Protein AF-A0A2D8U5V0-F1 (afdb_monomer_lite)

Secondary structure (DSSP, 8-state):
--TTEEEEESSS-TTT-EEEEEEEEEESSS-EEEEEEEEETTEEEEEEEEETTT-SHHHHHHHHHHHHHHHHHHTTTT-

Foldseek 3Di:
DQPAWDKDWLDPDLQFTKMKIKGFPDDDDQATKIKIFIDGNPGTDDIDIDGPVVHCVVVVVVVVVSNVVRVVVVVPPPD

Radius of gyration: 13.97 Å; chains: 1; bounding box: 42×20×33 Å

Sequence (79 aa):
TAEGHATIFLEESLEEGRSITMDVIEAGGQGFIVSLTESMGSSSVRTARIDLDDSPLPLMEFIRTAVKNANQEQGTWWN

pLDDT: mean 82.84, std 14.65, range [42.16, 96.38]

Structure (mmCIF, N/CA/C/O backbone):
data_AF-A0A2D8U5V0-F1
#
_entry.id   AF-A0A2D8U5V0-F1
#
loop_
_atom_site.group_PDB
_atom_site.id
_atom_site.type_symbol
_atom_site.label_atom_id
_atom_site.label_alt_id
_atom_site.label_comp_id
_atom_site.label_asym_id
_atom_site.label_entity_id
_atom_site.label_seq_id
_atom_site.pdbx_PDB_ins_code
_atom_site.Cartn_x
_atom_site.Cartn_y
_atom_site.Cartn_z
_atom_site.occupancy
_atom_site.B_iso_or_equiv
_atom_s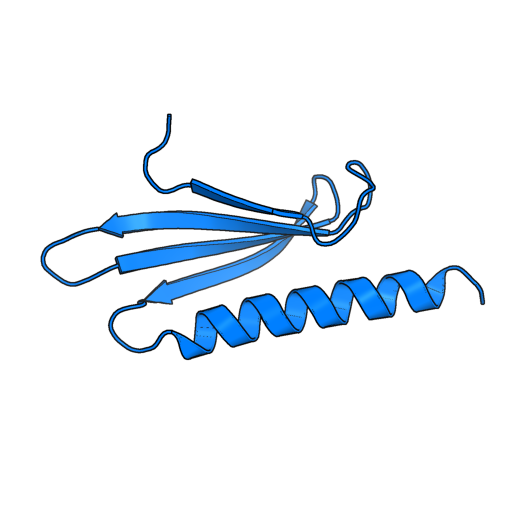ite.auth_seq_id
_atom_site.auth_comp_id
_atom_site.auth_asym_id
_atom_site.auth_atom_id
_atom_site.pdbx_PDB_model_num
ATOM 1 N N . THR A 1 1 ? -13.571 13.408 -6.486 1.00 47.34 1 THR A N 1
ATOM 2 C CA . THR A 1 1 ? -12.262 13.193 -5.840 1.00 47.34 1 THR A CA 1
ATOM 3 C C . THR A 1 1 ? -12.481 12.164 -4.761 1.00 47.34 1 THR A C 1
ATOM 5 O O . THR A 1 1 ? -13.301 12.415 -3.893 1.00 47.34 1 THR A O 1
ATOM 8 N N . ALA A 1 2 ? -11.904 10.967 -4.891 1.00 49.84 2 ALA A N 1
ATOM 9 C CA . ALA A 1 2 ? -12.058 9.925 -3.878 1.00 49.84 2 ALA A CA 1
ATOM 10 C C . ALA A 1 2 ? -11.334 10.393 -2.606 1.00 49.84 2 ALA A C 1
ATOM 12 O O . ALA A 1 2 ? -10.105 10.408 -2.559 1.00 49.84 2 ALA A O 1
ATOM 13 N N . GLU A 1 3 ? -12.092 10.897 -1.636 1.00 65.81 3 GLU A N 1
ATOM 14 C CA . GLU A 1 3 ? -11.587 11.304 -0.327 1.00 65.81 3 GLU A CA 1
ATOM 15 C C . GLU A 1 3 ? -11.043 10.047 0.367 1.00 65.81 3 GLU A C 1
ATOM 17 O O . GLU A 1 3 ? -11.812 9.230 0.855 1.00 65.81 3 GLU A O 1
ATOM 22 N N . GLY A 1 4 ? -9.726 9.828 0.311 1.00 80.94 4 GLY A N 1
ATOM 23 C CA . GLY A 1 4 ? -9.091 8.625 0.865 1.00 80.94 4 GLY A CA 1
ATOM 24 C C . GLY A 1 4 ? -8.109 7.897 -0.055 1.00 80.94 4 GLY A C 1
ATOM 25 O O . GLY A 1 4 ? -7.690 6.803 0.295 1.00 80.94 4 GLY A O 1
ATOM 26 N N . HIS A 1 5 ? -7.731 8.465 -1.202 1.00 91.62 5 HIS A N 1
ATOM 27 C CA . HIS A 1 5 ? -6.693 7.894 -2.064 1.00 91.62 5 HIS A CA 1
ATOM 28 C C . HIS A 1 5 ? -5.374 8.674 -1.958 1.00 91.62 5 HIS A C 1
ATOM 30 O O . HIS A 1 5 ? -5.364 9.902 -2.074 1.00 91.62 5 HIS A O 1
ATOM 36 N N . ALA A 1 6 ? -4.256 7.969 -1.801 1.00 92.06 6 ALA A N 1
ATOM 37 C CA . ALA A 1 6 ? -2.910 8.527 -1.894 1.00 92.06 6 ALA A CA 1
ATOM 38 C C . ALA A 1 6 ? -2.013 7.622 -2.741 1.00 92.06 6 ALA A C 1
ATOM 40 O O . ALA A 1 6 ? -2.120 6.403 -2.678 1.00 92.06 6 ALA A O 1
ATOM 41 N N . THR A 1 7 ? -1.097 8.216 -3.505 1.00 93.12 7 THR A N 1
ATOM 42 C CA . THR A 1 7 ? -0.084 7.471 -4.262 1.00 93.12 7 THR A CA 1
ATOM 43 C C . THR A 1 7 ? 1.304 8.010 -3.946 1.00 93.12 7 THR A C 1
ATOM 45 O O . THR A 1 7 ? 1.516 9.221 -3.917 1.00 93.12 7 THR A O 1
ATOM 48 N N . ILE A 1 8 ? 2.249 7.100 -3.722 1.00 91.81 8 ILE A N 1
ATOM 49 C CA . ILE A 1 8 ? 3.675 7.376 -3.564 1.00 91.81 8 ILE A CA 1
ATOM 50 C C . ILE A 1 8 ? 4.391 6.760 -4.763 1.00 91.81 8 ILE A C 1
ATOM 52 O O . ILE A 1 8 ? 4.369 5.542 -4.931 1.00 91.81 8 ILE A O 1
ATOM 56 N N . PHE A 1 9 ? 5.041 7.586 -5.577 1.00 90.62 9 PHE A N 1
ATOM 57 C CA . PHE A 1 9 ? 5.941 7.121 -6.632 1.00 90.62 9 PHE A CA 1
ATOM 58 C C . PHE A 1 9 ? 7.347 6.975 -6.050 1.00 90.62 9 PHE A C 1
ATOM 60 O O . PHE A 1 9 ? 7.851 7.900 -5.413 1.00 90.62 9 PHE A O 1
ATOM 67 N N . LEU A 1 10 ? 7.951 5.801 -6.219 1.00 87.56 10 LEU A N 1
ATOM 68 C CA . LEU A 1 10 ? 9.302 5.498 -5.739 1.00 87.56 10 LEU A CA 1
ATOM 69 C C . LEU A 1 10 ? 10.361 5.694 -6.830 1.00 87.56 10 LEU A C 1
ATOM 71 O O . LEU A 1 10 ? 11.541 5.793 -6.509 1.00 87.56 10 LEU A O 1
ATOM 75 N N . GLU A 1 11 ? 9.942 5.784 -8.094 1.00 78.38 11 GLU A N 1
ATOM 76 C CA . GLU A 1 11 ? 10.796 6.040 -9.256 1.00 78.38 11 GLU A CA 1
ATOM 77 C C . GLU A 1 11 ? 10.118 7.009 -10.233 1.00 78.38 11 GLU A C 1
ATOM 79 O O . GLU A 1 11 ? 8.893 7.144 -10.237 1.00 78.38 11 GLU A O 1
ATOM 84 N N . GLU A 1 12 ? 10.916 7.687 -11.064 1.00 63.34 12 GLU A N 1
ATOM 85 C CA . GLU A 1 12 ? 10.427 8.692 -12.023 1.00 63.34 12 GLU A CA 1
ATOM 86 C C . GLU A 1 12 ? 9.802 8.078 -13.290 1.00 63.34 12 GLU A C 1
ATOM 88 O O . GLU A 1 12 ? 9.009 8.736 -13.966 1.00 63.34 12 GLU A O 1
ATOM 93 N N . SER A 1 13 ? 10.126 6.822 -13.624 1.00 62.00 13 SER A N 1
ATOM 94 C CA . SER A 1 13 ? 9.557 6.140 -14.793 1.00 62.00 13 SER A CA 1
ATOM 95 C C . SER A 1 13 ? 8.110 5.731 -14.520 1.00 62.00 13 SER A C 1
ATOM 97 O O . SER A 1 13 ? 7.847 4.909 -13.656 1.00 62.00 13 SER A O 1
ATOM 99 N N . LEU A 1 14 ? 7.144 6.264 -15.266 1.00 56.91 14 LEU A N 1
ATOM 100 C CA . LEU A 1 14 ? 5.736 5.867 -15.122 1.00 56.91 14 LEU A CA 1
ATOM 101 C C . LEU A 1 14 ? 5.431 4.488 -15.739 1.00 56.91 14 LEU A C 1
ATOM 103 O O . LEU A 1 14 ? 4.411 3.887 -15.403 1.00 56.91 14 LEU A O 1
ATOM 107 N N . GLU A 1 15 ? 6.288 3.991 -16.637 1.00 60.59 15 GLU A N 1
ATOM 108 C CA . GLU A 1 15 ? 6.071 2.721 -17.349 1.00 60.59 15 GLU A CA 1
ATOM 109 C C . GLU A 1 15 ? 6.668 1.516 -16.614 1.00 60.59 15 GLU A C 1
ATOM 111 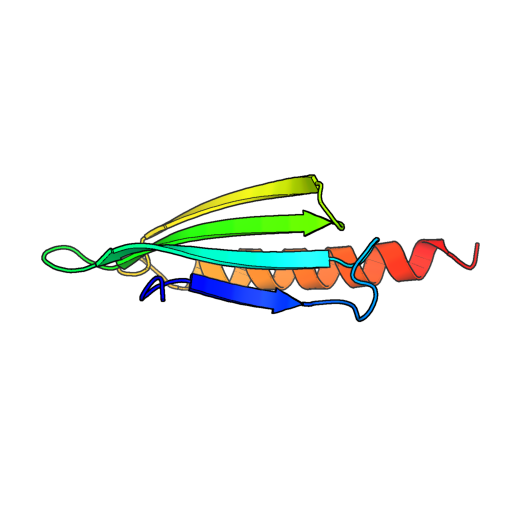O O . GLU A 1 15 ? 6.076 0.438 -16.626 1.00 60.59 15 GLU A O 1
ATOM 116 N N . GLU A 1 16 ? 7.794 1.709 -15.926 1.00 66.88 16 GLU A N 1
ATOM 117 C CA . GLU A 1 16 ? 8.511 0.646 -15.202 1.00 66.88 16 GLU A CA 1
ATOM 118 C C . GLU A 1 16 ? 8.674 0.946 -13.710 1.00 66.88 16 GLU A C 1
ATOM 120 O O . GLU A 1 16 ? 9.027 0.063 -12.931 1.00 66.88 16 GLU A O 1
ATOM 125 N N . GLY A 1 17 ? 8.387 2.178 -13.294 1.00 79.06 17 GLY A N 1
ATOM 126 C CA . GLY A 1 17 ? 8.634 2.611 -11.934 1.00 79.06 17 GLY A CA 1
ATOM 127 C C . GLY A 1 17 ? 7.668 2.009 -10.936 1.00 79.06 17 GLY A C 1
ATOM 128 O O . GLY A 1 17 ? 6.511 1.664 -11.214 1.00 79.06 17 GLY A O 1
ATOM 129 N N . ARG A 1 18 ? 8.183 1.894 -9.719 1.00 89.00 18 ARG A N 1
ATOM 130 C CA . ARG A 1 18 ? 7.463 1.323 -8.595 1.00 89.00 18 ARG A CA 1
ATOM 131 C C . ARG A 1 18 ? 6.625 2.393 -7.902 1.00 89.00 18 ARG A C 1
ATOM 133 O O . ARG A 1 18 ? 7.090 3.504 -7.645 1.00 89.00 18 ARG A O 1
ATOM 140 N N . SER A 1 19 ? 5.387 2.062 -7.566 1.00 93.19 19 SER A N 1
ATOM 141 C CA . SER A 1 19 ? 4.488 2.944 -6.823 1.00 93.19 19 SER A CA 1
ATOM 142 C C . SER A 1 19 ? 3.766 2.195 -5.712 1.00 93.19 19 SER A C 1
ATOM 144 O O . SER A 1 19 ? 3.653 0.970 -5.730 1.00 93.19 19 SER A O 1
ATOM 146 N N . ILE A 1 20 ? 3.292 2.945 -4.724 1.00 95.62 20 ILE A N 1
ATOM 147 C CA . ILE A 1 20 ? 2.417 2.460 -3.664 1.00 95.62 20 ILE A CA 1
ATOM 148 C C . ILE A 1 20 ? 1.143 3.288 -3.724 1.00 95.62 20 ILE A C 1
ATOM 150 O O . ILE A 1 20 ? 1.205 4.501 -3.529 1.00 95.62 20 ILE A O 1
ATOM 154 N N . THR A 1 21 ? -0.001 2.655 -3.947 1.00 95.50 21 THR A N 1
ATOM 155 C CA . THR A 1 21 ? -1.304 3.285 -3.741 1.00 95.50 21 THR A CA 1
ATOM 156 C C . THR A 1 21 ? -1.845 2.902 -2.372 1.00 95.50 21 THR A C 1
ATOM 158 O O . THR A 1 21 ? -1.655 1.779 -1.902 1.00 95.50 21 THR A O 1
ATOM 161 N N . MET A 1 22 ? -2.503 3.851 -1.723 1.00 95.12 22 MET A N 1
ATOM 162 C CA . MET A 1 22 ? -3.219 3.672 -0.4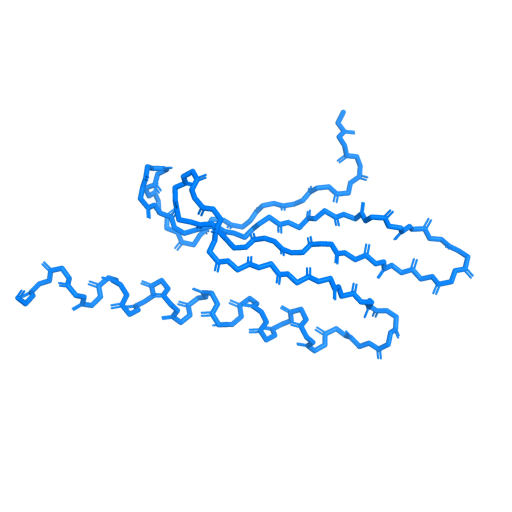75 1.00 95.12 22 MET A CA 1
ATOM 163 C C . MET A 1 22 ? -4.654 4.132 -0.671 1.00 95.12 22 MET A C 1
ATOM 165 O O . MET A 1 22 ? -4.884 5.287 -1.022 1.00 95.12 22 MET A O 1
ATOM 169 N N . ASP A 1 23 ? -5.597 3.244 -0.393 1.00 93.81 23 ASP A N 1
ATOM 170 C CA . ASP A 1 23 ? -7.027 3.513 -0.463 1.00 93.81 23 ASP A CA 1
ATOM 171 C C . ASP A 1 23 ? -7.647 3.298 0.917 1.00 93.81 23 ASP A C 1
ATOM 173 O O . ASP A 1 23 ? -7.542 2.214 1.492 1.00 93.81 23 ASP A O 1
ATOM 177 N N . VAL A 1 24 ? -8.299 4.319 1.465 1.00 91.88 24 VAL A N 1
ATOM 178 C CA . VAL A 1 24 ? -9.098 4.194 2.687 1.00 91.88 24 VAL A CA 1
ATOM 179 C C . VAL A 1 24 ? -10.364 3.412 2.349 1.00 91.88 24 VAL A C 1
ATOM 181 O O . VAL A 1 24 ? -11.166 3.832 1.517 1.00 91.88 24 VAL A O 1
ATOM 184 N N . ILE A 1 25 ? -10.531 2.257 2.987 1.00 89.62 25 ILE A N 1
ATOM 185 C CA . ILE A 1 25 ? -11.654 1.341 2.751 1.00 89.62 25 ILE A CA 1
ATOM 186 C C . ILE A 1 25 ? -12.755 1.560 3.789 1.00 89.62 25 ILE A C 1
ATOM 188 O O . ILE A 1 25 ? -13.934 1.372 3.500 1.00 89.62 25 ILE A O 1
ATOM 192 N N . GLU A 1 26 ? -12.369 1.950 5.000 1.00 86.06 26 GLU A N 1
ATOM 193 C CA . GLU A 1 26 ? -13.278 2.219 6.106 1.00 86.06 26 GLU A CA 1
ATOM 194 C C . GLU A 1 26 ? -12.734 3.382 6.934 1.00 86.06 26 GLU A C 1
ATOM 196 O O . GLU A 1 26 ? -11.543 3.416 7.250 1.00 86.06 26 GLU A O 1
ATOM 201 N N . ALA A 1 27 ? -13.604 4.343 7.246 1.00 80.19 27 ALA A N 1
ATOM 202 C CA . ALA A 1 27 ? -13.289 5.489 8.084 1.00 80.19 27 ALA A CA 1
ATOM 203 C C . ALA A 1 27 ? -14.468 5.790 9.020 1.00 80.19 27 ALA A C 1
ATOM 205 O O . ALA A 1 27 ? -15.537 6.210 8.571 1.00 80.19 27 ALA A O 1
ATOM 206 N N . GLY A 1 28 ? -14.250 5.610 10.325 1.00 65.44 28 GLY A N 1
ATOM 207 C CA . GLY A 1 28 ? -15.171 6.027 11.386 1.00 65.44 28 GLY A CA 1
ATOM 208 C C . GLY A 1 28 ? -15.719 4.886 12.247 1.00 65.44 28 GLY A C 1
ATOM 209 O O . GLY A 1 28 ? -15.744 3.730 11.848 1.00 65.44 28 GLY A O 1
ATOM 210 N N . GLY A 1 29 ? -16.163 5.225 13.464 1.00 68.50 29 GLY A N 1
ATOM 211 C CA . GLY A 1 29 ? -16.825 4.318 14.416 1.00 68.50 29 GLY A CA 1
ATOM 212 C C . GLY A 1 29 ? -15.913 3.299 15.113 1.00 68.50 29 GLY A C 1
ATOM 213 O O . GLY A 1 29 ? -16.015 3.150 16.329 1.00 68.50 29 GLY A O 1
ATOM 214 N N . GLN A 1 30 ? -15.036 2.624 14.365 1.00 67.50 30 GLN A N 1
ATOM 215 C CA . GLN A 1 30 ? -14.124 1.582 14.860 1.00 67.50 30 GLN A CA 1
ATOM 216 C C . GLN A 1 30 ? -12.694 1.672 14.304 1.00 67.50 30 GLN A C 1
ATOM 218 O O . GLN A 1 30 ? -11.870 0.858 14.700 1.00 67.50 30 GLN A O 1
ATOM 223 N N . GLY A 1 31 ? -12.406 2.652 13.437 1.00 76.81 31 GLY A N 1
ATOM 224 C CA . GLY A 1 31 ? -11.039 2.991 13.047 1.00 76.81 31 GLY A CA 1
ATOM 225 C C . GLY A 1 31 ? -10.833 3.370 11.592 1.00 76.81 31 GLY A C 1
ATOM 226 O O . GLY A 1 31 ? -11.784 3.750 10.897 1.00 76.81 31 GLY A O 1
ATOM 227 N N . PHE A 1 32 ? -9.573 3.298 11.156 1.00 86.25 32 PHE A N 1
ATOM 228 C CA . PHE A 1 32 ? -9.157 3.486 9.767 1.00 86.25 32 PHE A CA 1
ATOM 229 C C . PHE A 1 32 ? -8.555 2.210 9.187 1.00 86.25 32 PHE A C 1
ATOM 231 O O . PHE A 1 32 ? -7.441 1.817 9.534 1.00 86.25 32 PHE A O 1
ATOM 238 N N . ILE A 1 33 ? -9.248 1.618 8.215 1.00 90.69 33 ILE A N 1
ATOM 239 C CA . ILE A 1 33 ? -8.718 0.479 7.465 1.00 90.69 33 ILE A CA 1
ATOM 240 C C . ILE A 1 33 ? -8.304 0.936 6.073 1.00 90.69 33 ILE A C 1
ATOM 242 O O . ILE A 1 33 ? -9.105 1.504 5.326 1.00 90.69 33 ILE A O 1
ATOM 246 N N . VAL A 1 34 ? -7.061 0.635 5.703 1.00 92.88 34 VAL A N 1
ATOM 247 C CA . VAL A 1 34 ? -6.483 0.991 4.404 1.00 92.88 34 VAL A CA 1
ATOM 248 C C . VAL A 1 34 ? -6.111 -0.241 3.584 1.00 92.88 34 VAL A C 1
ATOM 250 O O . VAL A 1 34 ? -5.672 -1.263 4.116 1.00 92.88 34 VAL A O 1
ATOM 253 N N . SER A 1 35 ? -6.273 -0.133 2.267 1.00 95.12 35 SER A N 1
ATOM 254 C CA . SER A 1 35 ? -5.680 -1.028 1.275 1.00 95.12 35 SER A CA 1
ATOM 255 C C . SER A 1 35 ? -4.385 -0.402 0.797 1.00 95.12 35 SER A C 1
ATOM 257 O O . SER A 1 35 ? -4.396 0.743 0.360 1.00 95.12 35 SER A O 1
ATOM 259 N N . LEU A 1 36 ? -3.289 -1.147 0.832 1.00 96.38 36 LEU A N 1
ATOM 260 C CA . LEU A 1 36 ? -2.042 -0.779 0.180 1.00 96.38 36 LEU A CA 1
ATOM 261 C C . LEU A 1 36 ? -1.818 -1.679 -1.021 1.00 96.38 36 LEU A C 1
ATOM 263 O O . LEU A 1 36 ? -1.885 -2.903 -0.893 1.00 96.38 36 LEU A O 1
ATOM 267 N N . THR A 1 37 ? -1.477 -1.078 -2.152 1.00 96.31 37 THR A N 1
ATOM 268 C CA . THR A 1 37 ? -1.070 -1.796 -3.357 1.00 96.31 37 THR A CA 1
ATOM 269 C C . THR A 1 37 ? 0.282 -1.281 -3.809 1.00 96.31 37 THR A C 1
ATOM 271 O O . THR A 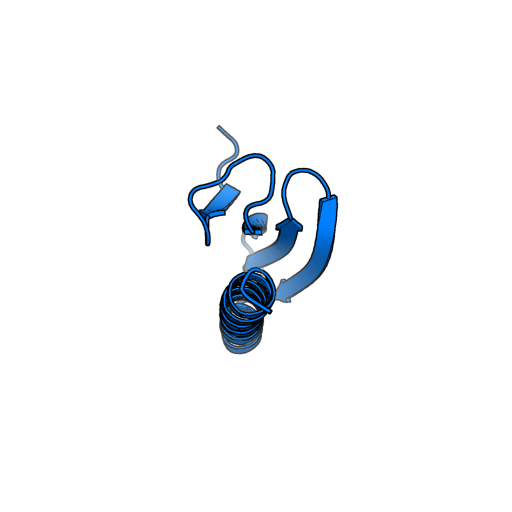1 37 ? 0.436 -0.108 -4.119 1.00 96.31 37 THR A O 1
ATOM 274 N N . GLU A 1 38 ? 1.272 -2.160 -3.857 1.00 95.12 38 GLU A N 1
ATOM 275 C CA . GLU A 1 38 ? 2.540 -1.921 -4.532 1.00 95.12 38 GLU A CA 1
ATOM 276 C C . GLU A 1 38 ? 2.409 -2.366 -5.989 1.00 95.12 38 GLU A C 1
ATOM 278 O O . GLU A 1 38 ? 1.964 -3.490 -6.259 1.00 95.12 38 GLU A O 1
ATOM 283 N N . SER A 1 39 ? 2.820 -1.504 -6.913 1.00 93.06 39 SER A N 1
ATOM 284 C CA . SER A 1 39 ? 2.771 -1.758 -8.352 1.00 93.06 39 SER A CA 1
ATOM 285 C C . SER A 1 39 ? 4.109 -1.449 -9.013 1.00 93.06 39 SER A C 1
ATOM 287 O O . SER A 1 39 ? 4.813 -0.544 -8.573 1.00 93.06 39 SER A O 1
ATOM 289 N N . MET A 1 40 ? 4.435 -2.179 -10.076 1.00 89.88 40 MET A N 1
ATOM 290 C CA . MET A 1 40 ? 5.496 -1.862 -11.036 1.00 89.88 40 MET A CA 1
ATOM 291 C C . MET A 1 40 ? 4.833 -1.536 -12.370 1.00 89.88 40 MET A C 1
ATOM 293 O O . MET A 1 40 ? 4.188 -2.408 -12.968 1.00 89.88 40 MET A O 1
ATOM 297 N N . GLY A 1 41 ? 4.922 -0.279 -12.803 1.00 85.75 41 GLY A N 1
ATOM 298 C CA . GLY A 1 41 ? 4.116 0.213 -13.917 1.00 85.75 41 GLY A CA 1
ATOM 299 C C . GLY A 1 41 ? 2.628 -0.078 -13.684 1.00 85.75 41 GLY A C 1
ATOM 300 O O . GLY A 1 41 ? 2.049 0.314 -12.671 1.00 85.75 41 GLY A O 1
ATOM 301 N N . SER A 1 42 ? 2.010 -0.825 -14.601 1.00 86.00 42 SER A N 1
ATOM 302 C CA . SER A 1 42 ? 0.592 -1.215 -14.524 1.00 86.00 42 SER A CA 1
ATOM 303 C C . SER A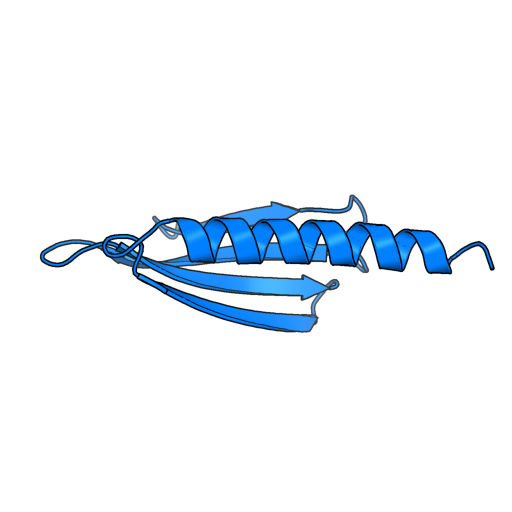 1 42 ? 0.311 -2.503 -13.735 1.00 86.00 42 SER A C 1
ATOM 305 O O . SER A 1 42 ? -0.853 -2.857 -13.542 1.00 86.00 42 SER A O 1
ATOM 307 N N . SER A 1 43 ? 1.344 -3.221 -13.285 1.00 89.81 43 SER A N 1
ATOM 308 C CA . SER A 1 43 ? 1.191 -4.526 -12.633 1.00 89.81 43 SER A CA 1
ATOM 309 C C . SER A 1 43 ? 1.255 -4.407 -11.116 1.00 89.81 43 SER A C 1
ATOM 311 O O . SER A 1 43 ? 2.253 -3.940 -10.573 1.00 89.81 43 SER A O 1
ATOM 313 N N . SER A 1 44 ? 0.227 -4.893 -10.416 1.00 93.44 44 SER A N 1
ATOM 314 C CA . SER A 1 44 ? 0.276 -5.044 -8.958 1.00 93.44 44 SER A CA 1
ATOM 315 C C . SER A 1 44 ? 1.148 -6.238 -8.578 1.00 93.44 44 SER A C 1
ATOM 317 O O . SER A 1 44 ? 0.973 -7.336 -9.107 1.00 93.44 44 SER A O 1
ATOM 319 N N . VAL A 1 45 ? 2.078 -6.026 -7.650 1.00 92.75 45 VAL A N 1
ATOM 320 C CA . VAL A 1 45 ? 3.037 -7.052 -7.206 1.00 92.75 45 VAL A CA 1
ATOM 321 C C . VAL A 1 45 ? 2.897 -7.400 -5.730 1.00 92.75 45 VAL A C 1
ATOM 323 O O . VAL A 1 45 ? 3.310 -8.481 -5.310 1.00 92.75 45 VAL A O 1
ATOM 326 N N . ARG A 1 46 ? 2.288 -6.518 -4.930 1.00 94.81 46 ARG A N 1
ATOM 327 C CA . ARG A 1 46 ? 1.974 -6.800 -3.528 1.00 94.81 46 ARG A CA 1
ATOM 328 C C . ARG A 1 46 ? 0.761 -6.008 -3.073 1.00 94.81 46 ARG A C 1
ATOM 330 O O . ARG A 1 46 ? 0.646 -4.824 -3.364 1.00 94.81 46 ARG A O 1
ATOM 337 N N . THR A 1 47 ? -0.094 -6.637 -2.278 1.00 96.38 47 THR A N 1
ATOM 338 C CA . THR A 1 47 ? -1.247 -5.988 -1.644 1.00 96.38 47 THR A CA 1
ATOM 339 C C . THR A 1 47 ? -1.278 -6.285 -0.154 1.00 96.38 47 THR A C 1
ATOM 341 O O . THR A 1 47 ? -0.928 -7.391 0.259 1.00 96.38 47 THR A O 1
ATOM 344 N N . ALA A 1 48 ? -1.737 -5.334 0.651 1.00 95.94 48 ALA A N 1
ATOM 345 C CA . ALA A 1 48 ? -2.002 -5.536 2.070 1.00 95.94 48 ALA A CA 1
ATOM 346 C C . ALA A 1 48 ? -3.250 -4.763 2.500 1.00 95.94 48 ALA A C 1
ATOM 348 O O . ALA A 1 48 ? -3.505 -3.668 2.010 1.00 95.94 48 ALA A O 1
ATOM 349 N N . ARG A 1 49 ? -4.003 -5.321 3.448 1.00 94.31 49 ARG A N 1
ATOM 350 C CA . ARG A 1 49 ? -5.069 -4.615 4.164 1.00 94.31 49 ARG A CA 1
ATOM 351 C C . ARG A 1 49 ? -4.593 -4.389 5.590 1.00 94.31 49 ARG A C 1
ATOM 353 O O . ARG A 1 49 ? -4.155 -5.345 6.227 1.00 94.31 49 ARG A O 1
ATOM 360 N N . ILE A 1 50 ? -4.644 -3.149 6.059 1.00 93.12 50 ILE A N 1
ATOM 361 C CA . ILE A 1 50 ? -4.073 -2.756 7.348 1.00 93.12 50 ILE A CA 1
ATOM 362 C C . ILE A 1 50 ? -5.113 -1.983 8.136 1.00 93.12 50 ILE A C 1
ATOM 364 O O . ILE A 1 50 ? -5.673 -1.011 7.634 1.00 93.12 50 ILE A O 1
ATOM 368 N N . ASP A 1 51 ? -5.334 -2.432 9.364 1.00 91.62 51 ASP A N 1
ATOM 369 C CA . ASP A 1 51 ? -6.034 -1.668 10.382 1.00 91.62 51 ASP A CA 1
ATOM 370 C C . ASP A 1 51 ? -5.031 -0.729 11.066 1.00 91.62 51 ASP A C 1
ATOM 372 O O . ASP A 1 51 ? -4.040 -1.181 11.647 1.00 91.62 51 ASP A O 1
ATOM 376 N N . LEU A 1 52 ? -5.229 0.581 10.914 1.00 88.44 52 LEU A N 1
ATOM 377 C CA . LEU A 1 52 ? -4.330 1.594 11.467 1.00 88.44 52 LEU A CA 1
ATOM 378 C C . LEU A 1 52 ? -4.594 1.876 12.948 1.00 88.44 52 LEU A C 1
ATOM 380 O O . LEU A 1 52 ? -3.724 2.465 13.595 1.00 88.44 52 LEU A O 1
ATOM 384 N N . ASP A 1 53 ? -5.741 1.458 13.482 1.00 85.88 53 ASP A N 1
ATOM 385 C CA . ASP A 1 53 ? -6.088 1.672 14.886 1.00 85.88 53 ASP A CA 1
ATOM 386 C C . ASP A 1 53 ? -5.326 0.706 15.802 1.00 85.88 53 ASP A C 1
ATOM 388 O O . ASP A 1 53 ? -4.924 1.086 16.904 1.00 85.88 53 ASP A O 1
ATOM 392 N N . ASP A 1 54 ? -5.042 -0.506 15.316 1.00 80.75 54 ASP A N 1
ATOM 393 C CA . ASP A 1 54 ? -4.204 -1.482 16.016 1.00 80.75 54 ASP A CA 1
ATOM 394 C C . ASP A 1 54 ? -2.733 -1.037 16.052 1.00 80.75 54 ASP A C 1
ATOM 396 O O . ASP A 1 54 ? -2.080 -1.038 17.102 1.00 80.75 54 ASP A O 1
ATOM 400 N N . SER A 1 55 ? -2.169 -0.680 14.892 1.00 87.00 55 SER A N 1
ATOM 401 C CA . SER A 1 55 ? -0.789 -0.205 14.793 1.00 87.00 55 SER A CA 1
ATOM 402 C C . SER A 1 55 ? -0.462 0.398 13.424 1.00 87.00 55 SER A C 1
ATOM 404 O O . SER A 1 55 ? -0.760 -0.211 12.398 1.00 87.00 55 SER A O 1
ATOM 406 N N . PRO A 1 56 ? 0.307 1.502 13.359 1.00 87.81 56 PRO A N 1
ATOM 407 C CA . PRO A 1 56 ? 0.852 2.000 12.097 1.00 87.81 56 PRO A CA 1
ATOM 408 C C . PRO A 1 56 ? 2.101 1.229 11.623 1.00 87.81 56 PRO A C 1
ATOM 410 O O . PRO A 1 56 ? 2.610 1.497 10.533 1.00 87.81 56 PRO A O 1
ATOM 413 N N . LEU A 1 57 ? 2.649 0.298 12.417 1.00 92.88 57 LEU A N 1
ATOM 414 C CA . LEU A 1 57 ? 3.887 -0.415 12.068 1.00 92.88 57 LEU A CA 1
ATOM 415 C C . LEU A 1 57 ? 3.789 -1.212 10.755 1.00 92.88 57 LEU A C 1
ATOM 417 O O . LEU A 1 57 ? 4.700 -1.066 9.934 1.00 92.88 57 LEU A O 1
ATOM 421 N N . PRO A 1 58 ? 2.710 -1.974 10.483 1.00 94.06 58 PRO A N 1
ATOM 422 C CA . PRO A 1 58 ? 2.583 -2.717 9.231 1.00 94.06 58 PRO A CA 1
ATOM 423 C C . PRO A 1 58 ? 2.590 -1.805 7.995 1.00 94.06 58 PRO A C 1
ATOM 425 O O . PRO A 1 58 ? 3.157 -2.166 6.963 1.00 94.06 58 PRO A O 1
ATOM 428 N N . LEU A 1 59 ? 2.025 -0.594 8.102 1.00 93.75 59 LEU A N 1
ATOM 429 C CA . LEU A 1 59 ? 2.057 0.409 7.031 1.00 93.75 59 LEU A CA 1
ATOM 430 C C . LEU A 1 59 ? 3.504 0.832 6.742 1.00 93.75 59 LEU A C 1
ATOM 432 O O . LEU A 1 59 ? 3.948 0.825 5.592 1.00 93.75 59 LEU A O 1
ATOM 436 N N . MET A 1 60 ? 4.266 1.146 7.792 1.00 95.06 60 MET A N 1
ATOM 437 C CA . MET A 1 60 ? 5.666 1.552 7.659 1.00 95.06 60 MET A CA 1
ATOM 438 C C . MET A 1 60 ? 6.557 0.425 7.124 1.00 95.06 60 MET A C 1
ATOM 440 O O . MET A 1 60 ? 7.473 0.687 6.343 1.00 95.06 60 MET A O 1
ATOM 444 N N . GLU A 1 61 ? 6.305 -0.827 7.511 1.00 96.06 61 GLU A N 1
ATOM 445 C CA . GLU A 1 61 ? 7.027 -1.995 6.995 1.00 96.06 61 GLU A CA 1
ATOM 446 C C . GLU A 1 61 ? 6.726 -2.255 5.519 1.00 96.06 61 GLU A C 1
ATOM 448 O O . GLU A 1 61 ? 7.652 -2.526 4.745 1.00 96.06 61 GLU A O 1
ATOM 453 N N . PHE A 1 62 ? 5.466 -2.103 5.103 1.00 95.88 62 PHE A N 1
ATOM 454 C CA . PHE A 1 62 ? 5.080 -2.196 3.699 1.00 95.88 62 PHE A CA 1
ATOM 455 C C . PHE A 1 62 ? 5.838 -1.159 2.861 1.00 95.88 62 PHE A C 1
ATOM 457 O O . PHE A 1 62 ? 6.524 -1.514 1.897 1.00 95.88 62 PHE A O 1
ATOM 464 N N . ILE A 1 63 ? 5.797 0.115 3.268 1.00 94.12 63 ILE A N 1
ATOM 465 C CA . ILE A 1 63 ? 6.499 1.200 2.566 1.00 94.12 63 ILE A CA 1
ATOM 466 C C . ILE A 1 63 ? 8.008 0.938 2.535 1.00 94.12 63 ILE A C 1
ATOM 468 O O . ILE A 1 63 ? 8.622 0.979 1.470 1.00 94.12 63 ILE A O 1
ATOM 472 N N . ARG A 1 64 ? 8.616 0.591 3.678 1.00 94.56 64 ARG A N 1
ATOM 473 C CA . ARG A 1 64 ? 10.052 0.280 3.764 1.00 94.56 64 ARG A CA 1
ATOM 474 C C . ARG A 1 64 ? 10.450 -0.838 2.803 1.00 94.56 64 ARG A C 1
ATOM 476 O O . ARG A 1 64 ? 11.518 -0.769 2.200 1.00 94.56 64 ARG A O 1
ATOM 483 N N . THR A 1 65 ? 9.628 -1.876 2.686 1.00 93.81 65 THR A N 1
ATOM 484 C CA . THR A 1 65 ? 9.924 -3.018 1.815 1.00 93.81 65 THR A CA 1
ATOM 485 C C . THR A 1 65 ? 9.824 -2.620 0.348 1.00 93.81 65 THR A C 1
ATOM 487 O O . THR A 1 65 ? 10.696 -2.984 -0.431 1.00 93.81 65 THR A O 1
ATOM 490 N N . ALA A 1 66 ? 8.835 -1.802 -0.017 1.00 91.88 66 ALA A N 1
ATOM 491 C CA . ALA A 1 66 ? 8.713 -1.294 -1.381 1.00 91.88 66 ALA A CA 1
ATOM 492 C C . ALA A 1 66 ? 9.899 -0.403 -1.791 1.00 91.88 66 ALA A C 1
ATOM 494 O O . ALA A 1 66 ? 10.443 -0.564 -2.880 1.00 91.88 66 ALA A O 1
ATOM 495 N N . VAL A 1 67 ? 10.381 0.458 -0.885 1.00 90.25 67 VAL A N 1
ATOM 496 C CA . VAL A 1 67 ? 11.603 1.258 -1.105 1.00 90.25 67 VAL A CA 1
ATOM 497 C C . VAL A 1 67 ? 12.836 0.365 -1.289 1.00 90.25 67 VAL A C 1
ATOM 499 O O . VAL A 1 67 ? 13.666 0.625 -2.156 1.00 90.25 67 VAL A O 1
ATOM 502 N N . LYS A 1 68 ? 12.975 -0.705 -0.495 1.00 89.69 68 LYS A N 1
ATOM 503 C CA . LYS A 1 68 ? 14.082 -1.662 -0.664 1.00 89.69 68 LYS A CA 1
ATOM 504 C C . LYS A 1 68 ? 14.028 -2.373 -2.016 1.00 89.69 68 LYS A C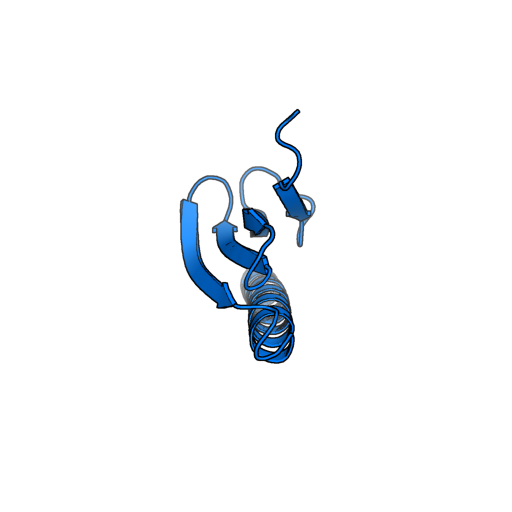 1
ATOM 506 O O . LYS A 1 68 ? 15.076 -2.516 -2.637 1.00 89.69 68 LYS A O 1
ATOM 511 N N . ASN A 1 69 ? 12.840 -2.791 -2.449 1.00 86.50 69 ASN A N 1
ATOM 512 C CA . ASN A 1 69 ? 12.646 -3.463 -3.732 1.00 86.50 69 ASN A CA 1
ATOM 513 C C . ASN A 1 69 ? 13.039 -2.549 -4.901 1.00 86.50 69 ASN A C 1
ATOM 515 O O . ASN A 1 69 ? 13.830 -2.971 -5.738 1.00 86.50 69 ASN A O 1
ATOM 519 N N . ALA A 1 70 ? 12.587 -1.287 -4.894 1.00 83.75 70 ALA A N 1
ATOM 520 C CA . ALA A 1 70 ? 12.970 -0.295 -5.907 1.00 83.75 70 ALA A CA 1
ATOM 521 C C . ALA A 1 70 ? 14.503 -0.165 -6.024 1.00 83.75 70 ALA A C 1
ATOM 523 O O . ALA A 1 70 ? 15.082 -0.287 -7.100 1.00 83.75 70 ALA A O 1
ATOM 524 N N . ASN A 1 71 ? 15.197 -0.037 -4.888 1.00 76.56 71 ASN A N 1
ATOM 525 C CA . ASN A 1 71 ? 16.658 0.080 -4.879 1.00 76.56 71 ASN A CA 1
ATOM 526 C C . ASN A 1 71 ? 17.384 -1.181 -5.393 1.00 76.56 71 ASN A C 1
ATOM 528 O O . ASN A 1 71 ? 18.465 -1.075 -5.973 1.00 76.56 71 ASN A O 1
ATOM 532 N N . GLN A 1 72 ? 16.844 -2.380 -5.150 1.00 73.56 72 GLN A N 1
ATOM 533 C CA . GLN A 1 72 ? 17.443 -3.632 -5.635 1.00 73.56 72 GLN A CA 1
ATOM 534 C C . GLN A 1 72 ? 17.280 -3.803 -7.152 1.00 73.56 72 GLN A C 1
ATOM 536 O O . GLN A 1 72 ? 18.206 -4.279 -7.813 1.00 73.56 72 GLN A O 1
ATOM 541 N N . GLU A 1 73 ? 16.142 -3.383 -7.700 1.00 65.12 73 GLU A N 1
ATOM 542 C CA . GLU A 1 73 ? 15.857 -3.424 -9.139 1.00 65.12 73 GLU A CA 1
ATOM 543 C C . GLU A 1 73 ? 16.732 -2.432 -9.913 1.00 65.12 73 GLU A C 1
ATOM 545 O O . GLU A 1 73 ? 17.325 -2.800 -10.926 1.00 65.12 73 GLU A O 1
ATOM 550 N N . GLN A 1 74 ? 16.974 -1.234 -9.368 1.00 59.16 74 GLN A N 1
ATOM 551 C CA . GLN A 1 74 ? 17.971 -0.321 -9.943 1.00 59.16 74 GLN A CA 1
ATOM 552 C C . GLN A 1 74 ? 19.374 -0.934 -9.965 1.00 59.16 74 GLN A C 1
ATOM 554 O O . GLN A 1 74 ? 20.124 -0.745 -10.915 1.00 59.16 74 GLN A O 1
ATOM 559 N N . GLY A 1 75 ? 19.749 -1.706 -8.942 1.00 56.28 75 GLY A N 1
ATOM 560 C CA . GLY A 1 75 ? 21.049 -2.379 -8.869 1.00 56.28 75 GLY A CA 1
ATOM 561 C C . GLY A 1 75 ? 21.280 -3.453 -9.941 1.00 56.28 75 GLY A C 1
ATOM 562 O O . GLY A 1 75 ? 22.426 -3.847 -10.155 1.00 56.28 75 GLY A O 1
ATOM 563 N N . THR A 1 76 ? 20.227 -3.929 -10.614 1.00 52.81 76 THR A N 1
ATOM 564 C CA . THR A 1 76 ? 20.309 -5.027 -11.591 1.00 52.81 76 THR A CA 1
ATOM 565 C C . THR A 1 76 ? 20.470 -4.569 -13.042 1.00 52.81 76 THR A C 1
ATOM 567 O O . THR A 1 76 ? 20.728 -5.409 -13.896 1.00 52.81 76 THR A O 1
ATOM 570 N N . TRP A 1 77 ? 20.387 -3.267 -13.340 1.00 50.75 77 TRP A N 1
ATOM 571 C CA . TRP A 1 77 ? 20.486 -2.745 -14.715 1.00 50.75 77 TRP A CA 1
ATOM 572 C C . TRP A 1 77 ? 21.920 -2.513 -15.229 1.00 50.75 77 TRP A C 1
ATOM 574 O O . TRP A 1 77 ? 22.109 -2.317 -16.427 1.00 50.75 77 TRP A O 1
ATOM 584 N N . TRP A 1 78 ? 22.937 -2.555 -14.360 1.00 50.31 78 TRP A N 1
ATOM 585 C CA . TRP A 1 78 ? 24.351 -2.316 -14.722 1.00 50.31 78 TRP A CA 1
ATOM 586 C C . TRP A 1 78 ? 25.242 -3.572 -14.739 1.00 50.31 78 TRP A C 1
ATOM 588 O O . TRP A 1 78 ? 26.452 -3.428 -14.914 1.00 50.31 78 TRP A O 1
ATOM 598 N N . ASN A 1 79 ? 24.683 -4.772 -14.532 1.00 42.16 79 ASN A N 1
ATOM 599 C CA . ASN A 1 79 ? 25.432 -6.040 -14.539 1.00 42.16 79 ASN A CA 1
ATOM 600 C C . ASN A 1 79 ? 25.171 -6.865 -15.799 1.00 42.16 79 ASN A C 1
ATOM 602 O O . ASN A 1 79 ? 23.985 -7.027 -16.155 1.00 42.16 79 ASN A O 1
#